Protein AF-A0A7J6R040-F1 (afdb_monomer)

Sequence (101 aa):
MSPKPFVGGNWKSNGSVESIKKLAPSLVAGESTYNKDAVDVVIAPTAIHLPLAMEQFKGSNIQVSAQNCSKTGPGAYTGEITADMIKDAGLNWTILGHSER

Nearest PDB structures (foldseek):
  2btm-assembly1_B  TM=9.205E-01  e=9.406E-09  Geobacillus stearothermophilus
  4g1k-assembly2_C  TM=9.489E-01  e=5.246E-08  Burkholderia thailandensis E264
  4x22-assembly1_A-2  TM=8.839E-01  e=1.399E-08  Leptospira interrogans serovar Icterohaemorrhagiae str. RGA
  4g1k-assembly2_D  TM=9.498E-01  e=1.160E-07  Burkholderia thailandensis E264
  7n8u-assembly1_B  TM=8.877E-01  e=6.397E-08  Promethearchaeum syntrophicum

Solvent-accessible surface area (backbone atoms only — not comparable to full-atom values): 6303 Å² total; per-residue (Å²): 132,82,80,72,51,74,47,77,46,75,48,53,100,48,86,47,76,65,57,47,69,64,46,40,62,58,58,58,59,50,55,80,78,55,64,69,92,59,39,51,40,37,35,17,47,34,80,94,43,43,69,59,50,54,61,67,38,59,93,53,83,56,42,58,26,40,64,59,59,42,97,52,75,94,71,98,52,91,92,63,50,31,58,68,58,44,45,72,74,68,37,88,46,63,40,75,90,50,90,94,108

Foldseek 3Di:
DDDQAEAEAEPDPDDDLVVLLVVLVVVQVCVVVDDLVRYQAEYEDAPVCQVVNCVSCPPGSYAYEHADADPDDDDDDPPGHHPVNCVVVVHDYYHDPDVVD

Secondary structure (DSSP, 8-state):
-PPPPEEEEE--S---HHHHHHHHHHHHHHGGGS-TTT-EEEEE--GGGHHHHHHHTTTSS-EEEES---SS-SSS-TT---HHHHHHTT--EE--S-TT-

InterPro domains:
  IPR000652 Triosephosphate isomerase [PF00121] (5-101)
  IPR000652 Triosephosphate isomerase [PS51440] (4-101)
  IPR000652 Triosephosphate isomerase [PTHR21139] (3-101)
  IPR000652 Triosephosphate isomerase [cd00311] (5-101)
  IPR013785 Aldolase-type TIM barrel [G3DSA:3.20.20.70] (1-101)
  IPR035990 Triosephosphate isomerase superfamily [SSF51351] (3-101)

Structure (mmCIF, N/CA/C/O backbone):
data_AF-A0A7J6R040-F1
#
_entry.id   AF-A0A7J6R040-F1
#
loop_
_atom_site.group_PDB
_atom_site.id
_atom_site.type_symbol
_atom_site.label_atom_id
_atom_site.label_alt_id
_atom_site.label_comp_id
_atom_site.label_asym_id
_atom_site.label_entity_id
_atom_site.label_seq_id
_atom_site.pdbx_PDB_ins_code
_atom_site.Cartn_x
_atom_site.Cartn_y
_atom_site.Cartn_z
_atom_site.occupancy
_atom_site.B_iso_or_equiv
_atom_site.auth_seq_id
_atom_site.auth_comp_id
_atom_site.auth_asym_id
_atom_site.auth_atom_id
_atom_site.pdbx_PDB_model_num
ATOM 1 N N . MET A 1 1 ? -27.483 6.061 -3.477 1.00 62.78 1 MET A N 1
ATOM 2 C CA . MET A 1 1 ? -26.531 5.818 -2.373 1.00 62.78 1 MET A CA 1
ATOM 3 C C . MET A 1 1 ? -25.361 6.757 -2.567 1.00 62.78 1 MET A C 1
ATOM 5 O O . MET A 1 1 ? -24.859 6.825 -3.682 1.00 62.78 1 MET A O 1
ATOM 9 N N . SER A 1 2 ? -24.981 7.511 -1.539 1.00 81.31 2 SER A N 1
ATOM 10 C CA . SER A 1 2 ? -23.767 8.330 -1.597 1.00 81.31 2 SER A CA 1
ATOM 11 C C . SER A 1 2 ? -22.539 7.413 -1.564 1.00 81.31 2 SER A C 1
ATOM 13 O O . SER A 1 2 ? -22.569 6.428 -0.822 1.00 81.31 2 SER A O 1
ATOM 15 N N . PRO A 1 3 ? -21.492 7.679 -2.366 1.00 88.94 3 PRO A N 1
ATOM 16 C CA . PRO A 1 3 ? -20.278 6.874 -2.338 1.00 88.94 3 PRO A CA 1
ATOM 17 C C . PRO A 1 3 ? -19.622 6.960 -0.959 1.00 88.94 3 PRO A C 1
ATOM 19 O O . PRO A 1 3 ? -19.633 8.022 -0.331 1.00 88.94 3 PRO A O 1
ATOM 22 N N . LYS A 1 4 ? -19.052 5.842 -0.500 1.00 93.69 4 LYS A N 1
ATOM 23 C CA . LYS A 1 4 ? -18.261 5.800 0.731 1.00 93.69 4 LYS A CA 1
ATOM 24 C C . LYS A 1 4 ? -17.033 6.710 0.549 1.00 93.69 4 L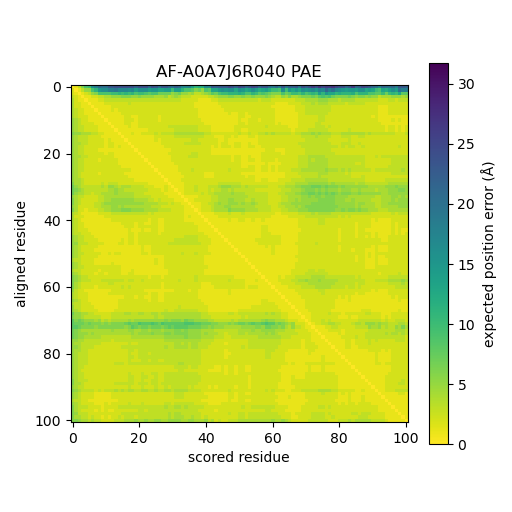YS A C 1
ATOM 26 O O . LYS A 1 4 ? -16.303 6.517 -0.425 1.00 93.69 4 LYS A O 1
ATOM 31 N N . PRO A 1 5 ? -16.808 7.717 1.414 1.00 96.56 5 PRO A N 1
ATOM 32 C CA . PRO A 1 5 ? -15.581 8.501 1.381 1.00 96.56 5 PRO A CA 1
ATOM 33 C C . PRO A 1 5 ? -14.331 7.620 1.484 1.00 96.56 5 PRO A C 1
ATOM 35 O O . PRO A 1 5 ? -14.326 6.607 2.185 1.00 96.56 5 PRO A O 1
ATOM 38 N N . PHE A 1 6 ? -13.264 8.039 0.807 1.00 97.25 6 PHE A N 1
ATOM 39 C CA . PHE A 1 6 ? -11.999 7.315 0.724 1.00 97.25 6 PHE A CA 1
ATOM 40 C C . PHE A 1 6 ? -10.838 8.273 0.995 1.00 97.25 6 PHE A C 1
ATOM 42 O O . PHE A 1 6 ? -10.736 9.324 0.359 1.00 97.25 6 PHE A O 1
ATOM 49 N N . VAL A 1 7 ? -9.951 7.908 1.919 1.00 97.94 7 VAL A N 1
ATOM 50 C CA . VAL A 1 7 ? -8.766 8.693 2.283 1.00 97.94 7 VAL A CA 1
ATOM 51 C C . VAL A 1 7 ? -7.515 7.874 1.982 1.00 97.94 7 VAL A C 1
ATOM 53 O O . VAL A 1 7 ? -7.265 6.843 2.605 1.00 97.94 7 VAL A O 1
ATOM 56 N N . GLY A 1 8 ? -6.717 8.352 1.026 1.00 98.31 8 GL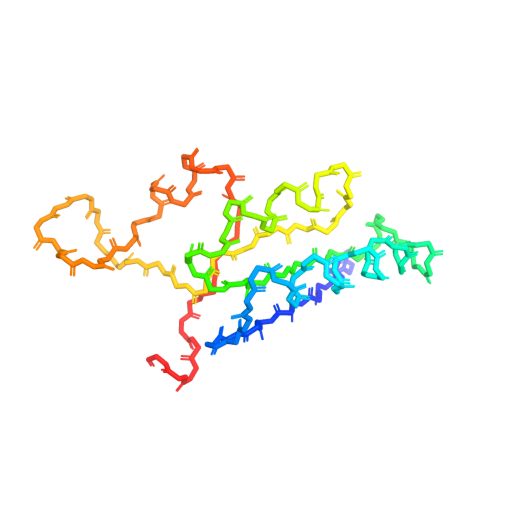Y A N 1
ATOM 57 C CA . GLY A 1 8 ? -5.457 7.734 0.620 1.00 98.31 8 GLY A CA 1
ATOM 58 C C . GLY A 1 8 ? -4.238 8.507 1.126 1.00 98.31 8 GLY A C 1
ATOM 59 O O . GLY A 1 8 ? -4.058 9.674 0.786 1.00 98.31 8 GLY A O 1
ATOM 60 N N . GLY A 1 9 ? -3.369 7.855 1.894 1.00 98.25 9 GLY A N 1
ATOM 61 C CA . GLY A 1 9 ? -2.080 8.388 2.332 1.00 98.25 9 GLY A CA 1
ATOM 62 C C . GLY A 1 9 ? -0.929 7.878 1.466 1.00 98.25 9 GLY A C 1
ATOM 63 O O . GLY A 1 9 ? -0.332 6.852 1.788 1.00 98.25 9 GLY A O 1
ATOM 64 N N . ASN A 1 10 ? -0.585 8.591 0.390 1.00 98.75 10 ASN A N 1
ATOM 65 C CA . ASN A 1 10 ? 0.591 8.267 -0.426 1.00 98.75 10 ASN A CA 1
ATOM 66 C C . ASN A 1 10 ? 1.879 8.751 0.259 1.00 98.75 10 ASN A C 1
ATOM 68 O O . ASN A 1 10 ? 2.131 9.954 0.316 1.00 98.75 10 ASN A O 1
ATOM 72 N N . TRP A 1 11 ? 2.711 7.831 0.758 1.00 98.50 11 TRP A N 1
ATOM 73 C CA . TRP A 1 11 ? 3.968 8.188 1.434 1.00 98.50 11 TRP A CA 1
ATOM 74 C C . TRP A 1 11 ? 5.084 8.560 0.450 1.00 98.50 11 TRP A C 1
ATOM 76 O O . TRP A 1 11 ? 6.110 9.108 0.863 1.00 98.50 11 TRP A O 1
ATOM 86 N N . LYS A 1 12 ? 4.878 8.321 -0.854 1.00 98.56 12 LYS A N 1
ATOM 87 C CA . LYS A 1 12 ? 5.860 8.562 -1.920 1.00 98.56 12 LYS A CA 1
ATOM 88 C C . LYS A 1 12 ? 7.190 7.872 -1.595 1.00 98.56 12 LYS A C 1
ATOM 90 O O . LYS A 1 12 ? 7.207 6.833 -0.937 1.00 98.56 12 LYS A O 1
ATOM 95 N N . SER A 1 13 ? 8.312 8.451 -2.013 1.00 98.19 13 SER A N 1
ATOM 96 C CA . SER A 1 13 ? 9.657 7.953 -1.709 1.00 98.19 13 SER A CA 1
ATOM 97 C C . SER A 1 13 ? 10.145 8.351 -0.303 1.00 98.19 13 SER A C 1
ATOM 99 O O . SER A 1 13 ? 11.247 8.877 -0.161 1.00 98.19 13 SER A O 1
ATOM 101 N N . ASN A 1 14 ? 9.336 8.119 0.737 1.00 98.56 14 ASN A N 1
ATOM 102 C CA . ASN A 1 14 ? 9.695 8.406 2.130 1.00 98.56 14 ASN A CA 1
ATOM 103 C C . ASN A 1 14 ? 9.518 7.183 3.033 1.00 98.56 14 ASN A C 1
ATOM 105 O O . ASN A 1 14 ? 8.682 6.312 2.786 1.00 98.56 14 ASN A O 1
ATOM 109 N N . GLY A 1 15 ? 10.282 7.175 4.123 1.00 96.88 15 GLY A N 1
ATOM 110 C CA . GLY A 1 15 ? 10.174 6.194 5.193 1.00 96.88 15 GLY A CA 1
ATOM 111 C C . GLY A 1 15 ? 11.453 5.394 5.424 1.00 96.88 15 GLY A C 1
ATOM 112 O O . GLY A 1 15 ? 12.318 5.254 4.565 1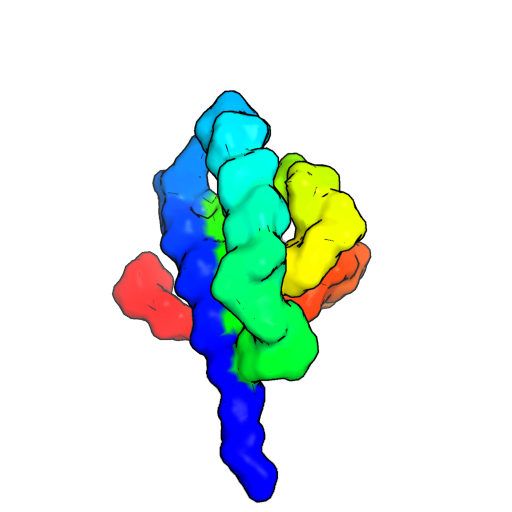.00 96.88 15 GLY A O 1
ATOM 113 N N . SER A 1 16 ? 11.531 4.863 6.631 1.00 98.31 16 SER A N 1
ATOM 114 C CA . SER A 1 16 ? 12.516 3.917 7.148 1.00 98.31 16 SER A CA 1
ATOM 115 C C . SER A 1 16 ? 11.802 2.960 8.101 1.00 98.31 16 SER A C 1
ATOM 117 O O . SER A 1 16 ? 10.744 3.308 8.637 1.00 98.31 16 SER A O 1
ATOM 119 N N . VAL A 1 17 ? 12.394 1.798 8.384 1.00 98.50 17 VAL A N 1
ATOM 120 C CA . VAL A 1 17 ? 11.843 0.835 9.357 1.00 98.50 17 VAL A CA 1
ATOM 121 C C . VAL A 1 17 ? 11.477 1.511 10.685 1.00 98.50 17 VAL A C 1
ATOM 123 O O . VAL A 1 17 ? 10.385 1.292 11.206 1.00 98.50 17 VAL A O 1
ATOM 126 N N . GLU A 1 18 ? 12.356 2.369 11.209 1.00 98.56 18 GLU A N 1
ATOM 127 C CA . GLU A 1 18 ? 12.123 3.106 12.455 1.00 98.56 18 GLU A CA 1
ATOM 128 C C . GLU A 1 18 ? 10.944 4.079 12.338 1.00 98.56 18 GLU A C 1
ATOM 130 O O . GLU A 1 18 ? 10.036 4.050 13.167 1.00 98.56 18 GLU A O 1
ATOM 135 N N . SER A 1 19 ? 10.917 4.911 11.291 1.00 98.31 19 SER A N 1
ATOM 136 C CA . SER A 1 19 ? 9.846 5.902 11.118 1.00 98.31 19 SER A CA 1
ATOM 137 C C . SER A 1 19 ? 8.468 5.251 10.970 1.00 98.31 19 SER A C 1
ATOM 139 O O . SER A 1 19 ? 7.489 5.767 11.504 1.00 98.31 19 SER A O 1
ATOM 141 N N . ILE A 1 20 ? 8.393 4.087 10.315 1.00 98.44 20 ILE A N 1
ATOM 142 C CA . ILE A 1 20 ? 7.147 3.343 10.117 1.00 98.44 20 ILE A CA 1
ATOM 143 C C . ILE A 1 20 ? 6.673 2.755 11.442 1.00 98.44 20 ILE A C 1
ATOM 145 O O . ILE A 1 20 ? 5.519 2.958 11.815 1.00 98.44 20 ILE A O 1
ATOM 149 N N . LYS A 1 21 ? 7.569 2.101 12.192 1.00 98.50 21 LYS A N 1
ATOM 150 C CA . LYS A 1 21 ? 7.261 1.575 13.532 1.00 98.50 21 LYS A CA 1
ATOM 151 C C . LYS A 1 21 ? 6.858 2.677 14.513 1.00 98.50 21 LYS A C 1
ATOM 153 O O . LYS A 1 21 ? 6.046 2.437 15.398 1.00 98.50 21 LYS A O 1
ATOM 158 N N . LYS A 1 22 ? 7.398 3.887 14.351 1.00 98.31 22 LYS A N 1
ATOM 159 C CA . LYS A 1 22 ? 7.022 5.054 15.156 1.00 98.31 22 LYS A CA 1
ATOM 160 C C . LYS A 1 22 ? 5.648 5.615 14.772 1.00 98.31 22 LYS A C 1
ATOM 162 O O . LYS A 1 22 ? 4.897 6.009 15.656 1.00 98.31 22 LYS A O 1
ATOM 167 N N . LEU A 1 23 ? 5.326 5.673 13.478 1.00 98.00 23 LEU A N 1
ATOM 168 C CA . LEU A 1 23 ? 4.092 6.284 12.971 1.00 98.00 23 LEU A CA 1
ATOM 169 C C . LEU A 1 23 ? 2.868 5.366 13.095 1.00 98.00 23 LEU A C 1
ATOM 171 O O . LEU A 1 23 ? 1.779 5.836 13.427 1.00 98.00 23 LEU A O 1
ATOM 175 N N . ALA A 1 24 ? 3.027 4.070 12.816 1.00 98.06 24 ALA A N 1
ATOM 176 C CA . ALA A 1 24 ? 1.905 3.141 12.707 1.00 98.06 24 ALA A CA 1
ATOM 177 C C . ALA A 1 24 ? 1.022 3.064 13.969 1.00 98.06 24 ALA A C 1
ATOM 179 O O . ALA A 1 24 ? -0.197 3.165 13.815 1.00 98.06 24 ALA A O 1
ATOM 180 N N . PRO A 1 25 ? 1.562 2.998 15.207 1.00 98.12 25 PRO A N 1
ATOM 181 C CA . PRO A 1 25 ? 0.732 2.953 16.412 1.00 98.12 25 PRO A CA 1
ATOM 182 C C . PRO A 1 25 ? -0.194 4.166 16.550 1.00 98.12 25 PRO A C 1
ATOM 184 O O . PRO A 1 25 ? -1.354 4.021 16.933 1.00 98.12 25 PRO A O 1
ATOM 187 N N . SER A 1 26 ? 0.289 5.362 16.196 1.00 97.75 26 SER A N 1
ATOM 188 C CA . SER A 1 26 ? -0.514 6.587 16.243 1.00 97.75 26 SER A CA 1
ATOM 189 C C . SER A 1 26 ? -1.641 6.578 15.208 1.00 97.75 26 SER A C 1
ATOM 191 O O . SER A 1 26 ? -2.747 7.016 15.515 1.00 97.75 26 SER A O 1
ATOM 193 N N . LEU A 1 27 ? -1.390 6.048 14.007 1.00 97.50 27 LEU A N 1
ATOM 194 C CA . LEU A 1 27 ? -2.421 5.909 12.974 1.00 97.50 27 LEU A CA 1
ATOM 195 C C . LEU A 1 27 ? -3.491 4.882 13.371 1.00 97.50 27 LEU A C 1
ATOM 197 O O . LEU A 1 27 ? -4.679 5.168 13.244 1.00 97.50 27 LEU A O 1
ATOM 201 N N . VAL A 1 28 ? -3.085 3.733 13.919 1.00 98.00 28 VAL A N 1
ATOM 202 C CA . VAL A 1 28 ? -4.012 2.700 14.413 1.00 98.00 28 VAL A CA 1
ATOM 203 C C . VAL A 1 28 ? -4.862 3.227 15.574 1.00 98.00 28 VAL A C 1
ATOM 205 O O . VAL A 1 28 ? -6.075 3.030 15.589 1.00 98.00 28 VAL A O 1
ATOM 208 N N . ALA A 1 29 ? -4.269 3.958 16.524 1.00 97.19 29 ALA A N 1
ATOM 209 C CA . ALA A 1 29 ? -5.021 4.594 17.610 1.00 97.19 29 ALA A CA 1
ATOM 210 C C . ALA A 1 29 ? -6.049 5.616 17.085 1.00 97.19 29 ALA A C 1
ATOM 212 O O . ALA A 1 29 ? -7.167 5.708 17.603 1.00 97.19 29 ALA A O 1
ATOM 213 N N . GLY A 1 30 ? -5.692 6.340 16.019 1.00 96.31 30 GLY A N 1
ATOM 214 C CA . GLY A 1 30 ? -6.558 7.298 15.337 1.00 96.31 30 GLY A CA 1
ATOM 215 C C . GLY A 1 30 ? -7.835 6.690 14.755 1.00 96.31 30 GLY A C 1
ATOM 216 O O . GLY A 1 30 ? -8.813 7.410 14.577 1.00 96.31 30 GLY A O 1
ATOM 217 N N . GLU A 1 31 ? -7.904 5.374 14.534 1.00 94.69 31 GLU A N 1
ATOM 218 C CA . GLU A 1 31 ? -9.138 4.722 14.079 1.00 94.69 31 GLU A CA 1
ATOM 219 C C . GLU A 1 31 ? -10.318 4.876 15.041 1.00 94.69 31 GLU A C 1
ATOM 221 O O . GLU A 1 31 ? -11.466 4.745 14.632 1.00 94.69 31 GLU A O 1
ATOM 226 N N . SER A 1 32 ? -10.056 5.148 16.320 1.00 95.06 32 SER A N 1
ATOM 227 C CA . SER A 1 3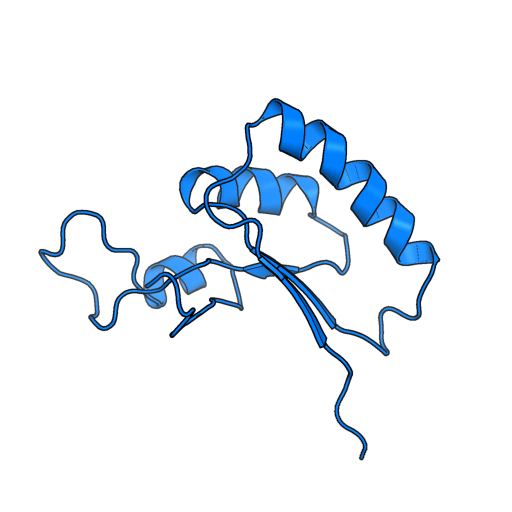2 ? -11.106 5.420 17.309 1.00 95.06 32 SER A CA 1
ATOM 228 C C . SER A 1 32 ? -11.811 6.769 17.103 1.00 95.06 32 SER A C 1
ATOM 230 O O . SER A 1 32 ? -12.819 7.037 17.751 1.00 95.06 32 SER A O 1
ATOM 232 N N . THR A 1 33 ? -11.303 7.617 16.202 1.00 95.69 33 THR A N 1
ATOM 233 C CA . THR A 1 33 ? -11.782 8.995 15.999 1.00 95.69 33 THR A CA 1
ATOM 234 C C . THR A 1 33 ? -12.812 9.145 14.876 1.00 95.69 33 THR A C 1
ATOM 236 O O . THR A 1 33 ? -13.369 10.227 14.704 1.00 95.69 33 THR A O 1
ATOM 239 N N . TYR A 1 34 ? -13.093 8.080 14.117 1.00 94.44 34 TYR A N 1
ATOM 240 C CA . TYR A 1 34 ? -14.050 8.098 13.009 1.00 94.44 34 TYR A CA 1
ATOM 241 C C . TYR A 1 34 ? -14.830 6.782 12.896 1.00 94.44 34 TYR A C 1
ATOM 243 O O . TYR A 1 34 ? -14.440 5.751 13.442 1.00 94.44 34 TYR A O 1
ATOM 251 N N . ASN A 1 35 ? -15.955 6.808 12.173 1.00 94.75 35 ASN A N 1
ATOM 252 C CA . ASN A 1 35 ? -16.710 5.595 11.863 1.00 94.75 35 ASN A CA 1
ATOM 253 C C . ASN A 1 35 ? -16.014 4.813 10.735 1.00 94.75 35 ASN A C 1
ATOM 255 O O . ASN A 1 35 ? -16.043 5.226 9.574 1.00 94.75 35 ASN A O 1
ATOM 259 N N . LYS A 1 36 ? -15.428 3.667 11.086 1.00 92.69 36 LYS A N 1
ATOM 260 C CA . LYS A 1 36 ? -14.643 2.803 10.190 1.00 92.69 36 LYS A CA 1
ATOM 261 C C . LYS A 1 36 ? -15.483 2.159 9.078 1.00 92.69 36 LYS A C 1
ATOM 263 O O . LYS A 1 36 ? -14.988 1.910 7.982 1.00 92.69 36 LYS A O 1
ATOM 268 N N . ASP A 1 37 ? -16.781 1.984 9.312 1.00 92.44 37 ASP A N 1
ATOM 269 C CA . ASP A 1 37 ? -17.708 1.475 8.297 1.00 92.44 37 ASP A CA 1
ATOM 270 C C . ASP A 1 37 ? -18.118 2.564 7.298 1.00 92.44 37 ASP A C 1
ATOM 272 O O . ASP A 1 37 ? -18.543 2.262 6.183 1.00 92.44 37 ASP A O 1
ATOM 276 N N . ALA A 1 38 ? -17.951 3.838 7.670 1.00 94.56 38 ALA A N 1
ATOM 277 C CA . ALA A 1 38 ? -18.342 4.979 6.853 1.00 94.56 38 ALA A CA 1
ATOM 278 C C . ALA A 1 38 ? -17.217 5.524 5.964 1.00 94.56 38 ALA A C 1
ATOM 280 O O . ALA A 1 38 ? -17.528 6.206 4.996 1.00 94.56 38 ALA A O 1
ATOM 281 N N . VAL A 1 39 ? -15.939 5.246 6.249 1.00 96.00 39 VAL A N 1
ATOM 282 C CA . VAL A 1 39 ? -14.794 5.771 5.478 1.00 96.00 39 VAL A CA 1
ATOM 283 C C . VAL A 1 39 ? -13.745 4.685 5.266 1.00 96.00 39 VAL A C 1
ATOM 285 O O . VAL A 1 39 ? -13.387 3.989 6.210 1.00 96.00 39 VAL A O 1
ATOM 288 N N . ASP A 1 40 ? -13.253 4.540 4.036 1.00 96.88 40 ASP A N 1
ATOM 289 C CA . ASP A 1 40 ? -12.101 3.682 3.750 1.00 96.88 40 ASP A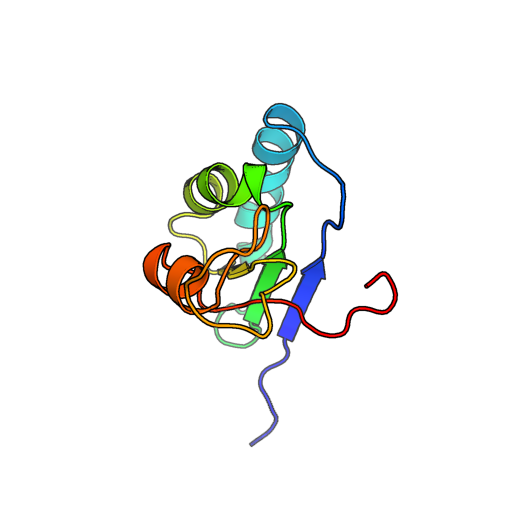 CA 1
ATOM 290 C C . ASP A 1 40 ? -10.805 4.476 3.916 1.00 96.88 40 ASP A C 1
ATOM 292 O O . ASP A 1 40 ? -10.664 5.578 3.378 1.00 96.88 40 ASP A O 1
ATOM 296 N N . VAL A 1 41 ? -9.848 3.909 4.650 1.00 98.12 41 VAL A N 1
ATOM 297 C CA . VAL A 1 41 ? -8.525 4.505 4.857 1.00 98.12 41 VAL A CA 1
ATOM 298 C C . VAL A 1 41 ? -7.462 3.565 4.314 1.00 98.12 41 VAL A C 1
ATOM 300 O O . VAL A 1 41 ? -7.397 2.394 4.689 1.00 98.12 41 VAL A O 1
ATOM 303 N N . VAL A 1 42 ? -6.619 4.088 3.427 1.00 98.62 42 VAL A N 1
ATOM 304 C CA . VAL A 1 42 ? -5.578 3.315 2.746 1.00 98.62 42 VAL A CA 1
ATOM 305 C C . VAL A 1 42 ? -4.259 4.072 2.792 1.00 98.62 42 VAL A C 1
ATOM 307 O O . VAL A 1 42 ? -4.210 5.262 2.492 1.00 98.62 42 VAL A O 1
ATOM 310 N N . ILE A 1 43 ? -3.170 3.392 3.136 1.00 98.69 43 ILE A N 1
ATOM 311 C CA . ILE A 1 43 ? -1.815 3.954 3.092 1.00 98.69 43 ILE A CA 1
ATOM 312 C C . ILE A 1 43 ? -0.983 3.283 2.001 1.00 98.69 43 ILE A C 1
ATOM 314 O O . ILE A 1 43 ? -1.114 2.085 1.760 1.00 98.69 43 ILE A O 1
ATOM 318 N N . ALA A 1 44 ? -0.099 4.041 1.358 1.00 98.75 44 ALA A N 1
ATOM 319 C CA . ALA A 1 44 ? 0.789 3.529 0.321 1.00 98.75 44 ALA A CA 1
ATOM 320 C C . ALA A 1 44 ? 2.261 3.795 0.684 1.00 98.75 44 ALA A C 1
ATOM 322 O O . ALA A 1 44 ? 2.786 4.857 0.332 1.00 98.75 44 ALA A O 1
ATOM 323 N N . PRO A 1 45 ? 2.940 2.879 1.406 1.00 98.69 45 PRO A N 1
ATOM 324 C CA . PRO A 1 45 ? 4.381 2.956 1.666 1.00 98.69 45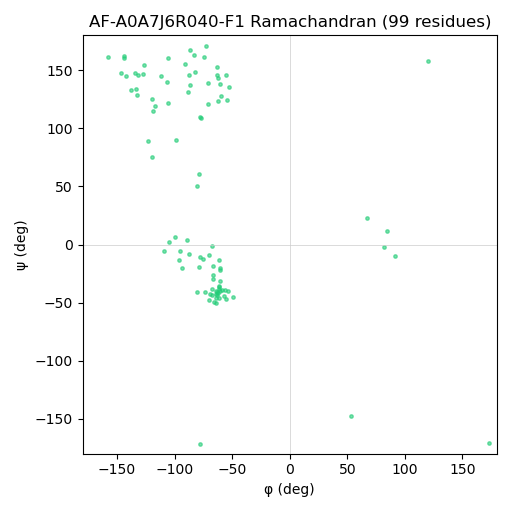 PRO A CA 1
ATOM 325 C C . PRO A 1 45 ? 5.201 2.640 0.403 1.00 98.69 45 PRO A C 1
ATOM 327 O O . PRO A 1 45 ? 4.662 2.181 -0.606 1.00 98.69 45 PRO A O 1
ATOM 330 N N . THR A 1 46 ? 6.521 2.849 0.449 1.00 98.44 46 THR A N 1
ATOM 331 C CA . THR A 1 46 ? 7.402 2.378 -0.632 1.00 98.44 46 THR A CA 1
ATOM 332 C C . THR A 1 46 ? 7.381 0.850 -0.729 1.00 98.44 46 THR A C 1
ATOM 334 O O . THR A 1 46 ? 7.183 0.158 0.271 1.00 98.44 46 THR A O 1
ATOM 337 N N . ALA A 1 47 ? 7.632 0.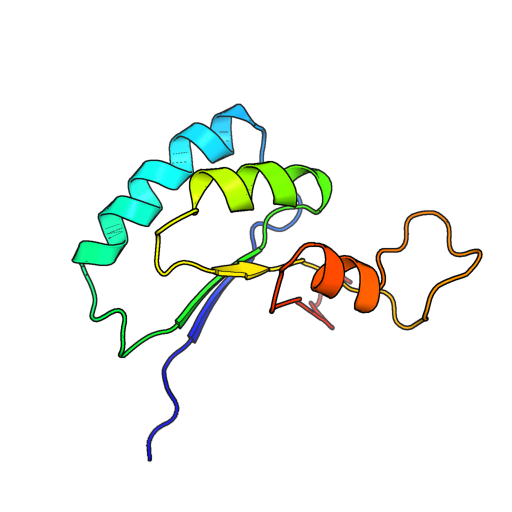308 -1.927 1.00 98.25 47 ALA A N 1
ATOM 338 C CA . ALA A 1 47 ? 7.541 -1.131 -2.195 1.00 98.25 47 ALA A CA 1
ATOM 339 C C . ALA A 1 47 ? 8.379 -1.993 -1.229 1.00 98.25 47 ALA A C 1
ATOM 341 O O . ALA A 1 47 ? 7.910 -3.018 -0.742 1.00 98.25 47 ALA A O 1
ATOM 342 N N . ILE A 1 48 ? 9.585 -1.532 -0.880 1.00 98.06 48 ILE A N 1
ATOM 343 C CA . ILE A 1 48 ? 10.491 -2.229 0.049 1.00 98.06 48 ILE A CA 1
ATOM 344 C C . ILE A 1 48 ? 9.964 -2.295 1.492 1.00 98.06 48 ILE A C 1
ATOM 346 O O . ILE A 1 48 ? 10.426 -3.116 2.277 1.00 98.06 48 ILE A O 1
ATOM 350 N N . HIS A 1 49 ? 9.003 -1.442 1.851 1.00 98.62 49 HIS A N 1
ATOM 351 C CA . HIS A 1 49 ? 8.413 -1.379 3.186 1.00 98.62 49 HIS A CA 1
ATOM 352 C C . HIS A 1 49 ? 7.001 -1.984 3.255 1.00 98.62 49 HIS A C 1
ATOM 354 O O . HIS A 1 49 ? 6.407 -1.973 4.335 1.00 98.62 49 HIS A O 1
ATOM 360 N N . LEU A 1 50 ? 6.461 -2.533 2.156 1.00 98.31 50 LEU A N 1
ATOM 361 C CA . LEU A 1 50 ? 5.127 -3.151 2.148 1.00 98.31 50 LEU A CA 1
ATOM 362 C C . LEU A 1 50 ? 4.979 -4.260 3.206 1.00 98.31 50 LEU A C 1
ATOM 364 O O . LEU A 1 50 ? 4.015 -4.180 3.967 1.00 98.31 50 LEU A O 1
ATOM 368 N N . PRO A 1 51 ? 5.918 -5.222 3.359 1.00 98.12 51 PRO A N 1
ATOM 369 C CA . PRO A 1 51 ? 5.764 -6.285 4.356 1.00 98.12 51 PRO A CA 1
ATOM 370 C C . PRO A 1 51 ? 5.712 -5.748 5.790 1.00 98.12 51 PRO A C 1
ATOM 372 O O . PRO A 1 51 ? 4.874 -6.170 6.584 1.00 98.12 51 PRO A O 1
ATOM 375 N N . LEU A 1 52 ? 6.562 -4.764 6.105 1.00 98.56 52 LEU A N 1
ATOM 376 C CA . LEU A 1 52 ? 6.569 -4.121 7.417 1.00 98.56 52 LEU A CA 1
ATOM 377 C C . LEU A 1 52 ? 5.256 -3.377 7.671 1.00 98.56 52 LEU A C 1
ATOM 379 O O . LEU A 1 52 ? 4.688 -3.499 8.749 1.00 98.56 52 LEU A O 1
ATOM 383 N N . ALA A 1 53 ? 4.762 -2.605 6.701 1.00 98.38 53 ALA A N 1
ATOM 384 C CA . ALA A 1 53 ? 3.490 -1.908 6.858 1.00 98.38 53 ALA A CA 1
ATOM 385 C C . ALA A 1 53 ? 2.342 -2.906 7.071 1.00 98.38 53 ALA A C 1
ATOM 387 O O . ALA A 1 53 ? 1.569 -2.760 8.011 1.00 98.38 53 ALA A O 1
ATOM 388 N N . MET A 1 54 ? 2.271 -3.969 6.270 1.00 98.38 54 MET A N 1
ATOM 389 C CA . MET A 1 54 ? 1.260 -5.013 6.444 1.00 98.38 54 MET A CA 1
ATOM 390 C C . MET A 1 54 ? 1.286 -5.634 7.846 1.00 98.38 54 MET A C 1
ATOM 392 O O . MET A 1 54 ? 0.230 -5.879 8.422 1.00 98.38 54 MET A O 1
ATOM 396 N N . GLU A 1 55 ? 2.473 -5.851 8.417 1.00 98.38 55 GLU A N 1
ATOM 397 C CA . GLU A 1 55 ? 2.619 -6.319 9.796 1.00 98.38 55 GLU A CA 1
ATOM 398 C C . GLU A 1 55 ? 2.111 -5.282 10.811 1.00 98.38 55 GLU A C 1
ATOM 400 O O . GLU A 1 55 ? 1.316 -5.616 11.687 1.00 98.38 55 GLU A O 1
ATOM 405 N N . GLN A 1 56 ? 2.535 -4.021 10.683 1.00 98.38 56 GLN A N 1
ATOM 406 C CA . GLN A 1 56 ? 2.200 -2.956 11.636 1.00 98.38 56 GLN A CA 1
ATOM 407 C C . GLN A 1 56 ? 0.708 -2.583 11.641 1.00 98.38 56 GLN A C 1
ATOM 409 O O . GLN A 1 56 ? 0.191 -2.165 12.674 1.00 98.38 56 GLN A O 1
ATOM 414 N N . PHE A 1 57 ? 0.014 -2.737 10.510 1.00 98.00 57 PHE A N 1
ATOM 415 C CA . PHE A 1 57 ? -1.419 -2.438 10.370 1.00 98.00 57 PHE A CA 1
ATOM 416 C C . PHE A 1 57 ? -2.312 -3.684 10.459 1.00 98.00 57 PHE A C 1
ATOM 418 O O . PHE A 1 57 ? -3.530 -3.597 10.274 1.00 98.00 57 PHE A O 1
ATOM 425 N N . LYS A 1 58 ? -1.744 -4.852 10.780 1.00 97.50 58 LYS A N 1
ATOM 426 C CA . LYS A 1 58 ? -2.505 -6.092 10.943 1.00 97.50 58 LYS A 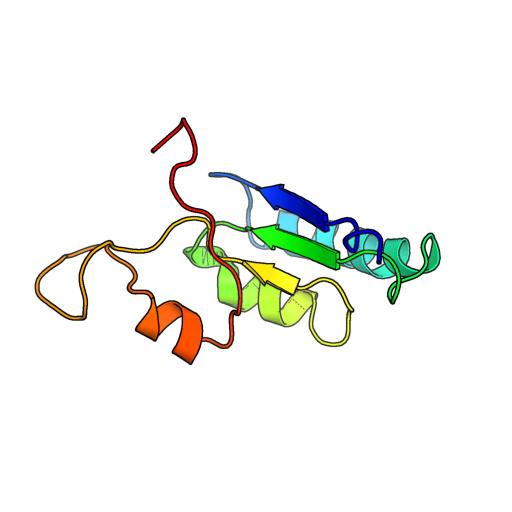CA 1
ATOM 427 C C . LYS A 1 58 ? -3.555 -5.949 12.052 1.00 97.50 58 LYS A C 1
ATOM 429 O O . LYS A 1 58 ? -3.239 -5.584 13.179 1.00 97.50 58 LYS A O 1
ATOM 434 N N . GLY A 1 59 ? -4.805 -6.287 11.734 1.00 96.19 59 GLY A N 1
ATOM 435 C CA . GLY A 1 59 ? -5.940 -6.189 12.662 1.00 96.19 59 GLY A CA 1
ATOM 436 C C . GLY A 1 59 ? -6.553 -4.788 12.781 1.00 96.19 59 GLY A C 1
ATOM 437 O O . GLY A 1 59 ? -7.554 -4.632 13.475 1.00 96.19 59 GLY A O 1
ATOM 438 N N . SER A 1 60 ? -5.990 -3.791 12.094 1.00 97.19 60 SER A N 1
ATOM 439 C CA . SER A 1 60 ? -6.614 -2.479 11.905 1.00 97.19 60 SER A CA 1
ATOM 440 C C . SER A 1 60 ? -7.553 -2.484 10.683 1.00 97.19 60 SER A C 1
ATOM 442 O O . SER A 1 60 ? -7.548 -3.426 9.890 1.00 97.19 60 SER A O 1
ATOM 444 N N . ASN A 1 61 ? -8.374 -1.446 10.538 1.00 97.19 61 ASN A N 1
ATOM 445 C CA . ASN A 1 61 ? -9.197 -1.172 9.352 1.00 97.19 61 ASN A CA 1
ATOM 446 C C . ASN A 1 61 ? -8.442 -0.360 8.282 1.00 97.19 61 ASN A C 1
ATOM 448 O O . ASN A 1 61 ? -8.945 -0.198 7.169 1.00 97.19 61 ASN A O 1
ATOM 452 N N . ILE A 1 62 ? -7.240 0.133 8.592 1.00 98.00 62 ILE A N 1
ATOM 453 C CA . ILE A 1 62 ? -6.345 0.772 7.626 1.00 98.00 62 ILE A CA 1
ATOM 454 C C . ILE A 1 62 ? -5.777 -0.289 6.676 1.00 98.00 62 ILE A C 1
ATOM 456 O O . ILE A 1 62 ? -5.083 -1.220 7.084 1.00 98.00 62 ILE A O 1
ATOM 460 N N . GLN A 1 63 ? -6.037 -0.120 5.381 1.00 98.25 63 GLN A N 1
ATOM 461 C CA . GLN A 1 63 ? -5.535 -1.015 4.338 1.00 98.25 63 GLN A CA 1
ATOM 462 C C . GLN A 1 63 ? -4.183 -0.528 3.797 1.00 98.25 63 GLN A C 1
ATOM 464 O O . GLN A 1 63 ? -3.864 0.662 3.834 1.00 98.25 63 GLN A O 1
ATOM 469 N N . VAL A 1 64 ? -3.390 -1.451 3.249 1.00 98.69 64 VAL A N 1
ATOM 470 C CA . VAL A 1 64 ? -2.087 -1.152 2.635 1.00 98.69 64 VAL A CA 1
ATOM 471 C C . VAL A 1 64 ? -2.194 -1.246 1.111 1.00 98.69 64 VAL A C 1
ATOM 473 O O . VAL A 1 64 ? -2.860 -2.133 0.575 1.00 98.69 64 VAL A O 1
ATOM 476 N N . SER A 1 65 ? -1.531 -0.321 0.419 1.00 98.81 65 SER A N 1
ATOM 477 C CA . SER A 1 65 ? -1.517 -0.164 -1.036 1.00 98.81 65 SER A CA 1
ATOM 478 C C . SER A 1 65 ? -0.091 -0.123 -1.570 1.00 98.81 65 SER A C 1
ATOM 480 O O . SER A 1 65 ? 0.798 0.457 -0.949 1.00 98.81 65 SER A O 1
ATOM 482 N N . ALA A 1 66 ? 0.123 -0.644 -2.775 1.00 98.69 66 ALA A N 1
ATOM 483 C CA . ALA A 1 66 ? 1.319 -0.310 -3.542 1.00 98.69 66 ALA A CA 1
ATOM 484 C C . ALA A 1 66 ? 1.214 1.120 -4.120 1.00 98.69 66 ALA A C 1
ATOM 486 O O . ALA A 1 66 ? 0.127 1.698 -4.203 1.00 98.69 66 ALA A O 1
ATOM 487 N N . GLN A 1 67 ? 2.345 1.713 -4.513 1.00 98.75 67 GLN A N 1
ATOM 488 C CA . GLN A 1 67 ? 2.386 3.049 -5.139 1.00 98.75 67 GLN A CA 1
ATOM 489 C C . GLN A 1 67 ? 2.421 3.013 -6.671 1.00 98.75 67 GLN A C 1
ATOM 491 O O . GLN A 1 67 ? 2.295 4.055 -7.312 1.00 98.75 67 GLN A O 1
ATOM 496 N N . ASN A 1 68 ? 2.678 1.843 -7.250 1.00 98.44 68 ASN A N 1
ATOM 497 C CA . ASN A 1 68 ? 2.712 1.633 -8.686 1.00 98.44 68 ASN A CA 1
ATOM 498 C C . ASN A 1 68 ? 2.479 0.152 -8.988 1.00 98.44 68 ASN A C 1
ATOM 500 O O . ASN A 1 68 ? 2.676 -0.708 -8.126 1.00 98.44 68 ASN A O 1
ATOM 504 N N . CYS A 1 69 ? 2.108 -0.138 -10.226 1.00 97.25 69 CYS A N 1
ATOM 505 C CA . CYS A 1 69 ? 2.044 -1.482 -10.768 1.00 97.25 69 CYS A CA 1
ATOM 506 C C . CYS A 1 69 ? 2.510 -1.448 -12.221 1.00 97.25 69 CYS A C 1
ATOM 508 O O . CYS A 1 69 ? 2.251 -0.485 -12.944 1.00 97.25 69 CYS A O 1
ATOM 510 N N . SER A 1 70 ? 3.186 -2.507 -12.650 1.00 97.56 70 SER A N 1
ATOM 511 C CA . SER A 1 70 ? 3.580 -2.663 -14.037 1.00 97.56 70 SER A CA 1
ATOM 512 C C . SER A 1 70 ? 2.357 -2.760 -14.943 1.00 97.56 70 SER A C 1
ATOM 514 O O . SER A 1 70 ? 1.331 -3.334 -14.573 1.00 97.56 70 SER A O 1
ATOM 516 N N . LYS A 1 71 ? 2.484 -2.221 -16.157 1.00 95.56 71 LYS A N 1
ATOM 517 C CA . LYS A 1 71 ? 1.476 -2.371 -17.218 1.00 95.56 71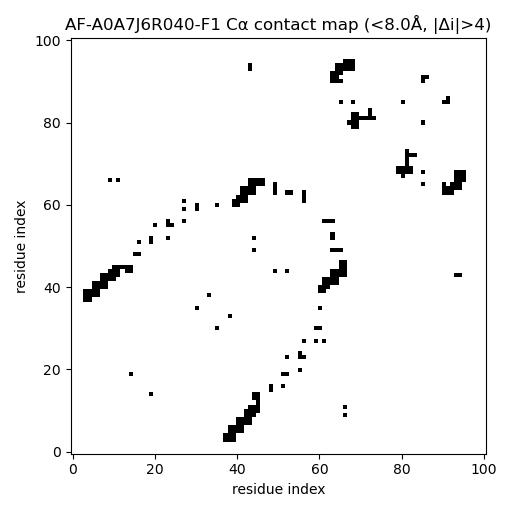 LYS A CA 1
ATOM 518 C C . LYS A 1 71 ? 1.496 -3.762 -17.859 1.00 95.56 71 LYS A C 1
ATOM 520 O O . LYS A 1 71 ? 0.620 -4.079 -18.657 1.00 95.56 71 LYS A O 1
ATOM 525 N N . THR A 1 72 ? 2.538 -4.544 -17.590 1.00 94.06 72 THR A N 1
ATOM 526 C CA . THR A 1 72 ? 2.755 -5.872 -18.159 1.00 94.06 72 THR A CA 1
ATOM 527 C C . THR A 1 72 ? 2.470 -6.961 -17.126 1.00 94.06 72 THR A C 1
ATOM 529 O O . THR A 1 72 ? 2.461 -6.722 -15.917 1.00 94.06 72 THR A O 1
ATOM 532 N N . GLY A 1 73 ? 2.235 -8.179 -17.618 1.00 94.31 73 GLY A N 1
ATOM 533 C CA . GLY A 1 73 ? 2.270 -9.383 -16.790 1.00 94.31 73 GLY A CA 1
ATOM 534 C C . GLY A 1 73 ? 3.706 -9.843 -16.489 1.00 94.31 73 GLY A C 1
ATOM 535 O O . GLY A 1 73 ? 4.669 -9.146 -16.832 1.00 94.31 73 GLY A O 1
ATOM 536 N N . PRO A 1 74 ? 3.868 -11.033 -15.880 1.00 94.94 74 PRO A N 1
ATOM 537 C CA . PRO A 1 74 ? 5.177 -11.616 -15.597 1.00 94.94 74 PRO A CA 1
ATOM 538 C C . PRO A 1 74 ? 6.062 -11.688 -16.849 1.00 94.94 74 PRO A C 1
ATOM 540 O O . PRO A 1 74 ? 5.608 -12.075 -17.926 1.00 94.94 74 PRO A O 1
ATOM 543 N N . GLY A 1 75 ? 7.336 -11.317 -16.719 1.00 96.62 75 GLY A N 1
ATOM 544 C CA . GLY A 1 75 ? 8.268 -11.305 -17.844 1.00 96.62 75 GLY A CA 1
ATOM 545 C C . GLY A 1 75 ? 9.618 -10.680 -17.507 1.00 96.62 75 GLY A C 1
ATOM 546 O O . GLY A 1 75 ? 9.913 -10.384 -16.349 1.00 96.62 75 GLY A O 1
ATOM 547 N N . ALA A 1 76 ? 10.441 -10.469 -18.534 1.00 97.44 76 ALA A N 1
ATOM 548 C CA . ALA A 1 76 ? 11.789 -9.912 -18.415 1.00 97.44 76 ALA A CA 1
ATOM 549 C C . ALA A 1 76 ? 11.779 -8.378 -18.235 1.00 97.44 76 ALA A C 1
ATOM 551 O O . ALA A 1 76 ? 12.315 -7.639 -19.060 1.00 97.44 76 ALA A O 1
ATOM 552 N N . TYR A 1 77 ? 11.158 -7.905 -17.152 1.00 97.44 77 TYR A N 1
ATOM 553 C CA . TYR A 1 77 ? 11.029 -6.488 -16.800 1.00 97.44 77 TYR A CA 1
ATOM 554 C C . TYR A 1 77 ? 11.701 -6.219 -15.449 1.00 97.44 77 TYR A C 1
ATOM 556 O O . TYR A 1 77 ? 11.052 -6.113 -14.410 1.00 97.44 77 TYR A O 1
ATOM 564 N N . THR A 1 78 ? 13.034 -6.183 -15.445 1.00 97.56 78 THR A N 1
ATOM 565 C CA . THR A 1 78 ? 13.828 -6.012 -14.220 1.00 97.56 78 THR A CA 1
ATOM 566 C C . THR A 1 78 ? 13.404 -4.763 -13.445 1.00 97.56 78 THR A C 1
ATOM 568 O O . THR A 1 78 ? 13.440 -3.658 -13.980 1.00 97.56 78 THR A O 1
ATOM 571 N N . GLY A 1 79 ? 13.047 -4.946 -12.170 1.00 96.56 79 GLY A N 1
ATOM 572 C CA . GLY A 1 79 ? 12.628 -3.873 -11.261 1.00 96.56 79 GLY A CA 1
ATOM 573 C C . GLY A 1 79 ? 11.120 -3.596 -11.232 1.00 96.56 79 GLY A C 1
ATOM 574 O O . GLY A 1 79 ? 10.665 -2.878 -10.343 1.00 96.56 79 GLY A O 1
ATOM 575 N N . GLU A 1 80 ? 10.342 -4.180 -12.144 1.00 98.06 80 GLU A N 1
ATOM 576 C CA . GLU A 1 80 ? 8.890 -4.007 -12.179 1.00 98.06 80 GLU A CA 1
ATOM 577 C C . GLU A 1 80 ? 8.166 -4.933 -11.192 1.00 98.06 80 GLU A C 1
ATOM 579 O O . GLU A 1 80 ? 8.580 -6.064 -10.940 1.00 98.06 80 GLU A O 1
ATOM 584 N N . ILE A 1 81 ? 7.036 -4.453 -10.665 1.00 98.19 81 ILE A N 1
ATOM 585 C CA . ILE A 1 81 ? 6.137 -5.209 -9.784 1.00 98.19 81 ILE A CA 1
ATOM 586 C C . ILE A 1 81 ? 4.789 -5.333 -10.491 1.00 98.19 81 ILE A C 1
ATOM 588 O O . ILE A 1 81 ? 4.159 -4.323 -10.796 1.00 98.19 81 ILE A O 1
ATOM 592 N N . THR A 1 82 ? 4.349 -6.558 -10.768 1.00 98.19 82 THR A N 1
ATOM 593 C CA . THR A 1 82 ? 3.099 -6.822 -11.505 1.00 98.19 82 THR A CA 1
ATOM 594 C C . THR A 1 82 ? 1.867 -6.778 -10.599 1.00 98.19 82 THR A C 1
ATOM 596 O O . THR A 1 82 ? 1.973 -6.895 -9.376 1.00 98.19 82 THR A O 1
ATOM 599 N N . ALA A 1 83 ? 0.679 -6.656 -11.201 1.00 97.62 83 ALA A N 1
ATOM 600 C CA . ALA A 1 83 ? -0.587 -6.671 -10.464 1.00 97.62 83 ALA A CA 1
ATOM 601 C C . ALA A 1 83 ? -0.789 -8.007 -9.739 1.00 97.62 83 ALA A C 1
ATOM 603 O O . ALA A 1 83 ? -1.226 -8.023 -8.590 1.00 97.62 83 ALA A O 1
ATOM 604 N N . ASP A 1 84 ? -0.395 -9.108 -10.384 1.00 97.12 84 ASP A N 1
ATOM 605 C CA . ASP A 1 84 ? -0.474 -10.451 -9.816 1.00 97.12 84 ASP A CA 1
ATOM 606 C C . ASP A 1 84 ? 0.421 -10.589 -8.581 1.00 97.12 84 ASP A C 1
ATOM 608 O O . ASP A 1 84 ? -0.025 -11.131 -7.578 1.00 97.12 84 ASP A O 1
ATOM 612 N N . MET A 1 85 ? 1.635 -10.022 -8.594 1.00 98.06 85 MET A N 1
ATOM 613 C CA . MET A 1 85 ? 2.518 -10.000 -7.415 1.00 98.06 85 MET A CA 1
ATOM 614 C C . MET A 1 85 ? 1.928 -9.182 -6.260 1.00 98.06 85 MET A C 1
ATOM 616 O O . MET A 1 85 ? 2.025 -9.583 -5.104 1.00 98.06 85 MET A O 1
ATOM 620 N N . ILE A 1 86 ? 1.304 -8.035 -6.557 1.00 98.12 86 ILE A N 1
ATOM 621 C CA . ILE A 1 86 ? 0.632 -7.202 -5.543 1.00 98.12 86 ILE A CA 1
ATOM 622 C C . ILE A 1 86 ? -0.547 -7.967 -4.933 1.00 98.12 86 ILE A C 1
ATOM 624 O O . ILE A 1 86 ? -0.736 -7.946 -3.715 1.00 98.12 86 ILE A O 1
ATOM 628 N N . LYS A 1 87 ? -1.323 -8.662 -5.773 1.00 97.25 87 LYS A N 1
ATOM 629 C CA . LYS A 1 87 ? -2.473 -9.447 -5.329 1.00 97.25 87 LYS A CA 1
ATOM 630 C C . LYS A 1 87 ? -2.057 -10.680 -4.525 1.00 97.25 87 LYS A C 1
ATOM 632 O O . LYS A 1 87 ? -2.673 -10.946 -3.496 1.00 97.25 87 LYS A O 1
ATOM 637 N N . ASP A 1 88 ? -1.021 -11.389 -4.966 1.00 97.75 88 ASP A N 1
ATOM 638 C CA . ASP A 1 88 ? -0.419 -12.540 -4.278 1.00 97.75 88 ASP A CA 1
ATOM 639 C C . ASP A 1 88 ? 0.124 -12.151 -2.896 1.00 97.75 88 ASP A C 1
ATOM 641 O O . ASP A 1 88 ? -0.136 -12.828 -1.904 1.00 97.75 88 ASP A O 1
ATOM 645 N N . ALA A 1 89 ? 0.746 -10.973 -2.793 1.00 97.44 89 ALA A N 1
ATOM 646 C CA . ALA A 1 89 ? 1.168 -10.398 -1.520 1.00 97.44 89 ALA A CA 1
ATOM 647 C C . ALA A 1 89 ? -0.004 -9.972 -0.607 1.00 97.44 89 ALA A C 1
ATOM 649 O O . ALA A 1 89 ? 0.232 -9.493 0.498 1.00 97.44 89 ALA A O 1
ATOM 650 N N . GLY A 1 90 ? -1.264 -10.130 -1.027 1.00 96.94 90 GLY A N 1
ATOM 651 C CA . GLY A 1 90 ? -2.450 -9.865 -0.209 1.00 96.94 90 GLY A CA 1
ATOM 652 C C . GLY A 1 90 ? -2.911 -8.406 -0.188 1.00 96.94 90 GLY A C 1
ATOM 653 O O . GLY A 1 90 ? -3.758 -8.048 0.632 1.00 96.94 90 GLY A O 1
ATOM 654 N N . LEU A 1 91 ? -2.385 -7.554 -1.072 1.00 98.00 91 LEU A N 1
ATOM 655 C CA . LEU A 1 91 ? -2.826 -6.167 -1.196 1.00 98.00 91 LEU A CA 1
ATOM 656 C C . LEU A 1 91 ? -4.016 -6.059 -2.156 1.00 98.00 91 LEU A C 1
ATOM 658 O O . LEU A 1 91 ? -4.116 -6.772 -3.154 1.00 98.00 91 LEU A O 1
ATOM 662 N N . ASN A 1 92 ? -4.920 -5.123 -1.864 1.00 96.12 92 ASN A N 1
ATOM 663 C CA . ASN A 1 92 ? -6.114 -4.869 -2.681 1.00 96.12 92 ASN A CA 1
ATOM 664 C C . ASN A 1 92 ? -6.053 -3.541 -3.445 1.00 96.12 92 ASN A C 1
ATOM 666 O O . ASN A 1 92 ? -6.940 -3.260 -4.246 1.00 96.12 92 ASN A O 1
ATOM 670 N N . TRP A 1 93 ? -5.015 -2.737 -3.204 1.00 98.44 93 TRP A N 1
ATOM 671 C CA . TRP A 1 93 ? -4.898 -1.384 -3.732 1.00 98.44 93 TRP A CA 1
ATOM 672 C C . TRP A 1 93 ? -3.527 -1.142 -4.353 1.00 98.44 93 TRP A C 1
ATOM 674 O O . TRP A 1 93 ? -2.498 -1.633 -3.879 1.00 98.44 93 TRP A O 1
ATOM 684 N N . THR A 1 94 ? -3.525 -0.338 -5.410 1.00 98.38 94 THR A N 1
ATOM 685 C CA . THR A 1 94 ? -2.322 0.264 -5.970 1.00 98.38 94 THR A CA 1
ATOM 686 C C . THR A 1 94 ? -2.657 1.638 -6.539 1.00 98.38 94 THR A C 1
ATOM 688 O O . THR A 1 94 ? -3.770 1.864 -7.017 1.00 98.38 94 THR A O 1
ATOM 691 N N . ILE A 1 95 ? -1.705 2.565 -6.479 1.00 98.75 95 ILE A N 1
ATOM 692 C CA . ILE A 1 95 ? -1.812 3.871 -7.132 1.00 98.75 95 ILE A CA 1
ATOM 693 C C . ILE A 1 95 ? -1.307 3.730 -8.572 1.00 98.75 95 ILE A C 1
ATOM 695 O O . ILE A 1 95 ? -0.276 3.110 -8.813 1.00 98.75 95 ILE A O 1
ATOM 699 N N . LEU A 1 96 ? -2.010 4.331 -9.533 1.00 98.31 96 LEU A N 1
ATOM 700 C CA . LEU A 1 96 ? -1.605 4.395 -10.940 1.00 98.31 96 LEU A CA 1
ATOM 701 C C . LEU A 1 96 ? -1.803 5.811 -11.481 1.00 98.31 96 LEU A C 1
ATOM 703 O O . LEU A 1 96 ? -2.714 6.517 -11.055 1.00 98.31 96 LEU A O 1
ATOM 707 N N . GLY A 1 97 ? -0.946 6.227 -12.417 1.00 97.81 97 GLY A N 1
ATOM 708 C CA . GLY A 1 97 ? -1.049 7.542 -13.062 1.00 97.81 97 GLY A CA 1
ATOM 709 C C . GLY A 1 97 ? -0.782 8.730 -12.132 1.00 97.81 97 GLY A C 1
ATOM 710 O O . GLY A 1 97 ? -1.249 9.834 -12.401 1.00 97.81 97 GLY A O 1
ATOM 711 N N . HIS A 1 98 ? -0.060 8.521 -11.024 1.00 98.31 98 HIS A N 1
ATOM 712 C CA . HIS A 1 98 ? 0.388 9.626 -10.177 1.00 98.31 98 HIS A CA 1
ATOM 713 C C . HIS A 1 98 ? 1.294 10.556 -10.992 1.00 98.31 98 HIS A C 1
ATOM 715 O O . HIS A 1 98 ? 2.167 10.072 -11.698 1.00 98.31 98 HIS A O 1
ATOM 721 N N . SER A 1 99 ? 1.148 11.875 -10.857 1.00 98.31 99 SER A N 1
ATOM 722 C CA . SER A 1 99 ? 1.853 12.872 -11.687 1.00 98.31 99 SER A CA 1
ATOM 723 C C . SER A 1 99 ? 3.387 12.848 -11.598 1.00 98.31 99 SER A C 1
ATOM 725 O O . SER A 1 99 ? 4.060 13.511 -12.375 1.00 98.31 99 SER A O 1
ATOM 727 N N . GLU A 1 100 ? 3.940 12.143 -10.611 1.00 97.94 100 GLU A N 1
ATOM 728 C CA . GLU A 1 100 ? 5.387 11.931 -10.429 1.00 97.94 100 GLU A CA 1
ATOM 729 C C . GLU A 1 100 ? 5.896 10.682 -11.179 1.00 97.94 100 GLU A C 1
ATOM 731 O O . GLU A 1 100 ? 7.059 10.310 -11.022 1.00 97.94 100 GLU A O 1
ATOM 736 N N . ARG A 1 101 ? 5.025 10.002 -11.937 1.00 94.44 101 ARG A N 1
ATOM 737 C CA . ARG A 1 101 ? 5.307 8.792 -12.718 1.00 94.44 101 ARG A CA 1
ATOM 738 C C . ARG A 1 101 ? 5.066 8.996 -14.207 1.00 94.44 101 ARG A C 1
ATOM 740 O O . ARG A 1 101 ? 4.310 9.922 -14.568 1.00 94.44 101 ARG A O 1
#

Radius of gyration: 14.43 Å; Cα contacts (8 Å, |Δi|>4): 137; chains: 1; bounding box: 40×25×36 Å

Mean predicted aligned error: 2.63 Å

Organism: Perkinsus olseni (NCBI:txid32597)

pLDDT: mean 96.84, std 4.1, range [62.78, 98.81]